Protein AF-A0A1E4IP81-F1 (afdb_monomer_lite)

Structure (mmCIF, N/CA/C/O backbone):
data_AF-A0A1E4IP81-F1
#
_entry.id   AF-A0A1E4IP81-F1
#
loop_
_atom_site.group_PDB
_atom_site.id
_atom_site.type_symbol
_atom_site.label_atom_id
_atom_site.label_alt_id
_atom_site.label_comp_id
_atom_site.label_asym_id
_atom_site.label_entity_id
_atom_site.label_seq_id
_atom_site.pdbx_PDB_ins_code
_atom_site.Cartn_x
_atom_site.Cartn_y
_atom_site.Cartn_z
_atom_site.occupancy
_atom_site.B_iso_or_equiv
_atom_site.auth_seq_id
_atom_site.auth_comp_id
_atom_site.auth_asym_id
_atom_site.auth_atom_id
_atom_site.pdbx_PDB_model_num
ATOM 1 N N . MET A 1 1 ? 7.854 -10.903 44.993 1.00 42.75 1 MET A N 1
ATOM 2 C CA . MET A 1 1 ? 8.424 -9.844 44.126 1.00 42.75 1 MET A CA 1
ATOM 3 C C . MET A 1 1 ? 8.330 -10.300 42.671 1.00 42.75 1 MET A C 1
ATOM 5 O O . MET A 1 1 ? 8.963 -11.290 42.322 1.00 42.75 1 MET A O 1
ATOM 9 N N . LYS A 1 2 ? 7.494 -9.665 41.837 1.00 48.97 2 LYS A N 1
ATOM 10 C CA . LYS A 1 2 ? 7.415 -9.983 40.399 1.00 48.97 2 LYS A CA 1
ATOM 11 C C . LYS A 1 2 ? 8.633 -9.364 39.705 1.00 48.97 2 LYS A C 1
ATOM 13 O O . LYS A 1 2 ? 8.746 -8.146 39.667 1.00 48.97 2 LYS A O 1
ATOM 18 N N . LYS A 1 3 ? 9.556 -10.190 39.202 1.00 52.72 3 LYS A N 1
ATOM 19 C CA . LYS A 1 3 ? 10.685 -9.728 38.379 1.00 52.72 3 LYS A CA 1
ATOM 20 C C . LYS A 1 3 ? 10.134 -9.198 37.052 1.00 52.72 3 LYS A C 1
ATOM 22 O O . LYS A 1 3 ? 9.653 -9.974 36.227 1.00 52.72 3 LYS A O 1
ATOM 27 N N . SER A 1 4 ? 10.168 -7.884 36.868 1.00 59.62 4 SER A N 1
ATOM 28 C CA . SER A 1 4 ? 9.878 -7.209 35.603 1.00 59.62 4 SER A CA 1
ATOM 29 C C . SER A 1 4 ? 10.909 -7.653 34.564 1.00 59.62 4 SER A C 1
ATOM 31 O O . SER A 1 4 ? 12.114 -7.524 34.778 1.00 59.62 4 SER A O 1
ATOM 33 N N . LYS A 1 5 ? 10.446 -8.221 33.445 1.00 61.91 5 LYS A N 1
ATOM 34 C CA . LYS A 1 5 ? 11.322 -8.516 32.306 1.00 61.91 5 LYS A CA 1
ATOM 35 C C . LYS A 1 5 ? 11.804 -7.179 31.722 1.00 61.91 5 LYS A C 1
ATOM 37 O O . LYS A 1 5 ? 10.968 -6.293 31.541 1.00 61.91 5 LYS A O 1
ATOM 42 N N . PRO A 1 6 ? 13.106 -7.011 31.440 1.00 62.25 6 PRO A N 1
ATOM 43 C CA . PRO A 1 6 ? 13.603 -5.791 30.819 1.00 62.25 6 PRO A CA 1
ATOM 44 C C . PRO A 1 6 ? 12.941 -5.602 29.444 1.00 62.25 6 PRO A C 1
ATOM 46 O O . PRO A 1 6 ? 12.659 -6.600 28.767 1.00 62.25 6 PRO A O 1
ATOM 49 N N . PRO A 1 7 ? 12.675 -4.353 29.017 1.00 61.28 7 PRO A N 1
ATOM 50 C CA . PRO A 1 7 ? 12.113 -4.091 27.701 1.00 61.28 7 PRO A CA 1
ATOM 51 C C . PRO A 1 7 ? 13.042 -4.684 26.641 1.00 61.28 7 PRO A C 1
ATOM 53 O O . PRO A 1 7 ? 14.254 -4.458 26.645 1.00 61.28 7 PRO A O 1
ATOM 56 N N . LYS A 1 8 ? 12.469 -5.502 25.755 1.00 57.12 8 LYS A N 1
ATOM 57 C CA . LYS A 1 8 ? 13.181 -6.107 24.630 1.00 57.12 8 LYS A CA 1
ATOM 58 C C . LYS A 1 8 ? 13.759 -4.949 23.811 1.00 57.12 8 LYS A C 1
ATOM 60 O O . LYS A 1 8 ? 12.983 -4.143 23.303 1.00 57.12 8 LYS A O 1
ATOM 65 N N . LYS A 1 9 ? 15.092 -4.824 23.729 1.00 54.19 9 LYS A N 1
ATOM 66 C CA . LYS A 1 9 ? 15.740 -3.823 22.865 1.00 54.19 9 LYS A CA 1
ATOM 67 C C . LYS A 1 9 ? 15.114 -3.952 21.477 1.00 54.19 9 LYS A C 1
ATOM 69 O O . LYS A 1 9 ? 15.189 -5.033 20.889 1.00 54.19 9 LYS A O 1
ATOM 74 N N . ALA A 1 10 ? 14.457 -2.896 20.999 1.00 59.72 10 ALA A N 1
ATOM 75 C CA . ALA A 1 10 ? 13.986 -2.842 19.625 1.00 59.72 10 ALA A CA 1
ATOM 76 C C . ALA A 1 10 ? 15.209 -3.108 18.741 1.00 59.72 10 ALA A C 1
ATOM 78 O O . ALA A 1 10 ? 16.220 -2.415 18.868 1.00 59.72 10 ALA A O 1
ATOM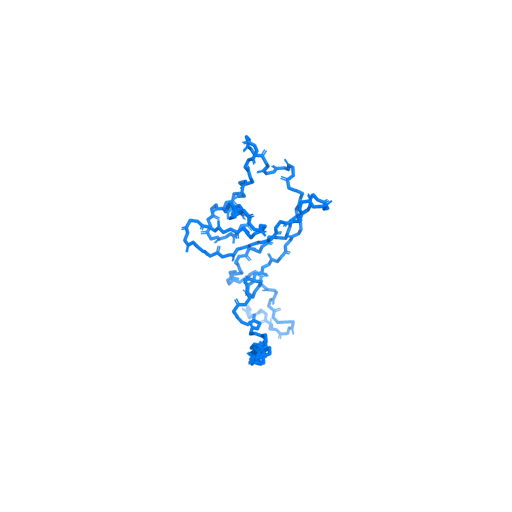 79 N N . GLY A 1 11 ? 15.165 -4.181 17.948 1.00 60.62 11 GLY A N 1
ATOM 80 C CA . GLY A 1 11 ? 16.237 -4.475 17.004 1.00 60.62 11 GLY A CA 1
ATOM 81 C C . GLY A 1 11 ? 16.488 -3.238 16.149 1.00 60.62 11 GLY A C 1
ATOM 82 O O . GLY A 1 11 ? 15.546 -2.513 15.826 1.00 60.62 11 GLY A O 1
ATOM 83 N N . THR A 1 12 ? 17.751 -2.970 15.829 1.00 62.66 12 THR A N 1
ATOM 84 C CA . THR A 1 12 ? 18.123 -1.897 14.906 1.00 62.66 12 THR A CA 1
ATOM 85 C C . THR A 1 12 ? 17.240 -1.979 13.661 1.00 62.66 12 THR A C 1
ATOM 87 O O . THR A 1 12 ? 17.118 -3.036 13.043 1.00 62.66 12 THR A O 1
ATOM 90 N N . TYR A 1 13 ? 16.558 -0.876 13.352 1.00 68.06 13 TYR A N 1
ATOM 91 C CA . TYR A 1 13 ? 15.598 -0.779 12.257 1.00 68.06 13 TYR A CA 1
ATOM 92 C C . TYR A 1 13 ? 16.279 -1.131 10.928 1.00 68.06 13 TYR A C 1
ATOM 94 O O . TYR A 1 13 ? 17.103 -0.373 10.419 1.00 68.06 13 TYR A O 1
ATOM 102 N N . ASP A 1 14 ? 15.968 -2.307 10.381 1.00 75.31 14 ASP A N 1
ATOM 103 C CA . ASP A 1 14 ? 16.543 -2.772 9.120 1.00 75.31 14 ASP A CA 1
ATOM 104 C C . ASP A 1 14 ? 15.728 -2.210 7.954 1.00 75.31 14 ASP A C 1
ATOM 106 O O . ASP A 1 14 ? 14.693 -2.756 7.565 1.00 75.31 14 ASP A O 1
ATOM 110 N N . ILE A 1 15 ? 16.203 -1.093 7.401 1.00 67.88 15 ILE A N 1
ATOM 111 C CA . ILE A 1 15 ? 15.543 -0.408 6.288 1.00 67.88 15 ILE A CA 1
ATOM 112 C C . ILE A 1 15 ? 15.420 -1.290 5.039 1.00 67.88 15 ILE A C 1
ATOM 114 O O . ILE A 1 15 ? 14.492 -1.102 4.263 1.00 67.88 15 ILE A O 1
ATOM 118 N N . LYS A 1 16 ? 16.289 -2.294 4.855 1.00 69.50 16 LYS A N 1
ATOM 119 C CA . LYS A 1 16 ? 16.212 -3.215 3.707 1.00 69.50 16 LYS A CA 1
ATOM 120 C C . LYS A 1 16 ? 15.089 -4.239 3.857 1.00 69.50 16 LYS A C 1
ATOM 122 O O . LYS A 1 16 ? 14.646 -4.803 2.863 1.00 69.50 16 LYS A O 1
ATOM 127 N N . LYS A 1 17 ? 14.631 -4.479 5.090 1.00 69.75 17 LYS A N 1
ATOM 128 C CA . LYS A 1 17 ? 13.467 -5.326 5.399 1.00 69.75 17 LYS A CA 1
ATOM 129 C C . LYS A 1 17 ? 12.163 -4.537 5.455 1.00 69.75 17 LYS A C 1
ATOM 131 O O . LYS A 1 17 ? 11.104 -5.133 5.636 1.00 69.75 17 LYS A O 1
ATOM 136 N N . GLN A 1 18 ? 12.224 -3.214 5.312 1.00 82.94 18 GLN A N 1
ATOM 137 C CA . GLN A 1 18 ? 11.027 -2.398 5.188 1.00 82.94 18 GLN A CA 1
ATOM 138 C C . GLN A 1 18 ? 10.387 -2.631 3.834 1.00 82.94 18 GLN A C 1
ATOM 140 O O . GLN A 1 18 ? 11.055 -2.632 2.803 1.00 82.94 18 GLN A O 1
ATOM 145 N N . TRP A 1 19 ? 9.068 -2.759 3.839 1.00 85.50 19 TRP A N 1
ATOM 146 C CA . TRP A 1 19 ? 8.301 -2.968 2.621 1.00 85.50 19 TRP A CA 1
ATOM 147 C C . TRP A 1 19 ? 8.464 -1.823 1.611 1.00 85.50 19 TRP A C 1
ATOM 149 O O . TRP A 1 19 ? 8.352 -2.058 0.415 1.00 85.50 19 TRP A O 1
ATOM 159 N N . HIS A 1 20 ? 8.791 -0.615 2.081 1.00 87.19 20 HIS A N 1
ATOM 160 C CA . HIS A 1 20 ? 9.085 0.565 1.266 1.00 87.19 20 HIS A CA 1
ATOM 161 C C . HIS A 1 20 ? 10.346 0.427 0.392 1.00 87.19 20 HIS A C 1
ATOM 163 O O . HIS A 1 20 ? 10.484 1.135 -0.607 1.00 87.19 20 HIS A O 1
ATOM 169 N N . TRP A 1 21 ? 11.301 -0.433 0.766 1.00 86.12 21 TRP A N 1
ATOM 170 C CA . TRP A 1 21 ? 12.593 -0.506 0.086 1.00 86.12 21 TRP A CA 1
ATOM 171 C C . TRP A 1 21 ? 12.449 -0.991 -1.360 1.00 86.12 21 TRP A C 1
ATOM 173 O O . TRP A 1 21 ? 11.795 -1.996 -1.634 1.00 86.12 21 TRP A O 1
ATOM 183 N N . GLY A 1 22 ? 13.090 -0.282 -2.295 1.00 85.94 22 GLY A N 1
ATOM 184 C CA . GLY A 1 22 ? 13.045 -0.625 -3.719 1.00 85.94 22 GLY A CA 1
ATOM 185 C C . GLY A 1 22 ? 11.667 -0.437 -4.363 1.00 85.94 22 GLY A C 1
ATOM 186 O O . GLY A 1 22 ? 11.388 -1.049 -5.397 1.00 85.94 22 GLY A O 1
ATOM 187 N N . ARG A 1 23 ? 10.793 0.383 -3.762 1.00 89.81 23 ARG A N 1
ATOM 188 C CA . ARG A 1 23 ? 9.459 0.679 -4.290 1.00 89.81 23 ARG A CA 1
ATOM 189 C C . ARG A 1 23 ? 9.281 2.163 -4.598 1.00 89.81 23 ARG A C 1
ATOM 191 O O . ARG A 1 23 ? 9.678 3.022 -3.818 1.00 89.81 23 ARG A O 1
ATOM 198 N N . ALA A 1 24 ? 8.630 2.452 -5.721 1.00 90.44 24 ALA A N 1
ATOM 199 C CA . ALA A 1 24 ? 8.083 3.768 -6.018 1.00 90.44 24 ALA A CA 1
ATOM 200 C C . ALA A 1 24 ? 6.825 3.976 -5.173 1.00 90.44 24 ALA A C 1
ATOM 202 O O . ALA A 1 24 ? 5.800 3.322 -5.393 1.00 90.44 24 ALA A O 1
ATOM 203 N N . MET A 1 25 ? 6.932 4.865 -4.191 1.00 92.62 25 MET A N 1
ATOM 204 C CA . MET A 1 25 ? 5.861 5.174 -3.253 1.00 92.62 25 MET A CA 1
ATOM 205 C C . MET A 1 25 ? 4.902 6.212 -3.831 1.00 92.62 25 MET A C 1
ATOM 207 O O . MET A 1 25 ? 5.325 7.188 -4.447 1.00 92.62 25 MET A O 1
ATOM 211 N N . ARG A 1 26 ? 3.609 6.015 -3.588 1.00 93.69 26 ARG A N 1
ATOM 212 C CA . ARG A 1 26 ? 2.562 7.003 -3.844 1.00 93.69 26 ARG A CA 1
ATOM 213 C C . ARG A 1 26 ? 1.535 6.979 -2.723 1.00 93.69 26 ARG A C 1
ATOM 215 O O . ARG A 1 26 ? 1.317 5.935 -2.107 1.00 93.69 26 ARG A O 1
ATOM 222 N N . GLU A 1 27 ? 0.891 8.110 -2.511 1.00 96.12 27 GLU A N 1
ATOM 223 C CA . GLU A 1 27 ? -0.239 8.228 -1.600 1.00 96.12 27 GLU A CA 1
ATOM 224 C C . GLU A 1 27 ? -1.548 8.176 -2.400 1.00 96.12 27 GLU A C 1
ATOM 226 O O . GLU A 1 27 ? -1.642 8.750 -3.486 1.00 96.12 27 GLU A O 1
ATOM 231 N N . LEU A 1 28 ? -2.538 7.439 -1.898 1.00 96.69 28 LEU A N 1
ATOM 232 C CA . LEU A 1 28 ? -3.841 7.222 -2.527 1.00 96.69 28 LEU A CA 1
ATOM 233 C C . LEU A 1 28 ? -4.951 7.373 -1.488 1.00 96.69 28 LEU 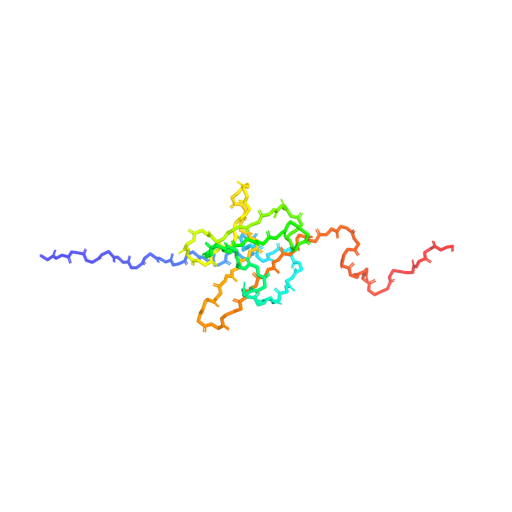A C 1
ATOM 235 O O . LEU A 1 28 ? -4.733 7.138 -0.301 1.00 96.69 28 LEU A O 1
ATOM 239 N N . ARG A 1 29 ? -6.161 7.713 -1.928 1.00 97.31 29 ARG A N 1
ATOM 240 C CA . ARG A 1 29 ? -7.333 7.756 -1.051 1.00 97.31 29 ARG A CA 1
ATOM 241 C C . ARG A 1 29 ? -7.934 6.356 -0.921 1.00 97.31 29 ARG A C 1
ATOM 243 O O . ARG A 1 29 ? -8.170 5.685 -1.917 1.00 97.31 29 ARG A O 1
ATOM 250 N N . ILE A 1 30 ? -8.225 5.929 0.306 1.00 96.50 30 ILE A N 1
ATOM 251 C CA . ILE A 1 30 ? -8.778 4.595 0.600 1.00 96.50 30 ILE A CA 1
ATOM 252 C C . ILE A 1 30 ? -10.149 4.393 -0.061 1.00 96.50 30 ILE A C 1
ATOM 254 O O . ILE A 1 30 ? -10.432 3.310 -0.570 1.00 96.50 30 ILE A O 1
ATOM 258 N N . ALA A 1 31 ? -10.990 5.432 -0.077 1.00 95.75 31 ALA A N 1
ATOM 259 C CA . ALA A 1 31 ? -12.355 5.368 -0.603 1.00 95.75 31 ALA A CA 1
ATOM 260 C C . ALA A 1 31 ? -12.430 4.917 -2.073 1.00 95.75 31 ALA A C 1
ATOM 262 O O . ALA A 1 31 ? -13.389 4.251 -2.449 1.00 95.75 31 ALA A O 1
ATOM 263 N N . ASP A 1 32 ? -11.400 5.208 -2.872 1.00 96.38 32 ASP A N 1
ATOM 264 C CA . ASP A 1 32 ? -11.355 4.853 -4.296 1.00 96.38 32 ASP A CA 1
ATOM 265 C C . ASP A 1 32 ? -11.156 3.339 -4.520 1.00 96.38 32 ASP A C 1
ATOM 267 O O . ASP A 1 32 ? -11.361 2.828 -5.620 1.00 96.38 32 ASP A O 1
ATOM 271 N N . PHE A 1 33 ? -10.766 2.611 -3.470 1.00 95.25 33 PHE A N 1
ATOM 272 C CA . PHE A 1 33 ? -10.411 1.188 -3.500 1.00 95.25 33 PHE A CA 1
ATOM 273 C C . PHE A 1 33 ? -11.221 0.357 -2.497 1.00 95.25 33 PHE A C 1
ATOM 275 O O . PHE A 1 33 ? -10.947 -0.829 -2.290 1.00 95.25 33 PHE A O 1
ATOM 282 N N . LEU A 1 34 ? -12.212 0.968 -1.846 1.00 93.25 34 LEU A N 1
ATOM 283 C CA . LEU A 1 34 ? -13.066 0.301 -0.876 1.00 93.25 34 LEU A CA 1
ATOM 284 C C . LEU A 1 34 ? -14.239 -0.365 -1.605 1.00 93.25 34 LEU A C 1
ATOM 286 O O . LEU A 1 34 ? -15.096 0.309 -2.173 1.00 93.25 34 LEU A O 1
ATOM 290 N N . LYS A 1 35 ? -14.307 -1.696 -1.569 1.00 88.56 35 LYS A N 1
ATOM 291 C CA . LYS A 1 35 ? -15.400 -2.474 -2.159 1.00 88.56 35 LYS A CA 1
ATOM 292 C C . LYS A 1 35 ? -16.036 -3.354 -1.096 1.00 88.56 35 LYS A C 1
ATOM 294 O O . LYS A 1 35 ? -15.353 -4.162 -0.478 1.00 88.56 35 LYS A O 1
ATOM 299 N N . GLU A 1 36 ? -17.341 -3.189 -0.876 1.00 88.12 36 GLU A N 1
ATOM 300 C CA . GLU A 1 36 ? -18.105 -3.988 0.102 1.00 88.12 36 GLU A CA 1
ATOM 301 C C . GLU A 1 36 ? -17.472 -3.964 1.513 1.00 88.12 36 GLU A C 1
ATOM 303 O O . GLU A 1 36 ? -17.426 -4.967 2.221 1.00 88.12 36 GLU A O 1
ATOM 308 N N . GLY A 1 37 ? -16.921 -2.810 1.910 1.00 85.62 37 GLY A N 1
ATOM 309 C CA . GLY A 1 37 ? -16.241 -2.639 3.199 1.00 85.62 37 GLY A CA 1
ATOM 310 C C . GLY A 1 37 ? -14.839 -3.254 3.278 1.00 85.62 37 GLY A C 1
ATOM 311 O O . GLY A 1 37 ? -14.231 -3.234 4.344 1.00 85.62 37 GLY A O 1
ATOM 312 N N . ARG A 1 38 ? -14.303 -3.783 2.172 1.00 89.44 38 ARG A N 1
ATOM 313 C CA . ARG A 1 38 ? -12.940 -4.318 2.086 1.00 89.44 38 ARG A CA 1
ATOM 314 C C . ARG A 1 38 ? -12.080 -3.447 1.187 1.00 89.44 38 ARG A C 1
ATOM 316 O O . ARG A 1 38 ? -12.460 -3.123 0.064 1.00 89.44 38 ARG A O 1
ATOM 323 N N . LEU A 1 39 ? -10.899 -3.097 1.678 1.00 94.31 39 LEU A N 1
ATOM 324 C CA . LEU A 1 39 ? -9.897 -2.406 0.883 1.00 94.31 39 LEU A CA 1
ATOM 325 C C . LEU A 1 39 ? -9.236 -3.402 -0.074 1.00 94.31 39 LEU A C 1
ATOM 327 O O . LEU A 1 39 ? -8.580 -4.347 0.369 1.00 94.31 39 LEU A O 1
ATOM 331 N N . LEU A 1 40 ? -9.423 -3.186 -1.377 1.00 95.00 40 LEU A N 1
ATOM 332 C CA . LEU A 1 40 ? -8.853 -4.005 -2.440 1.00 95.00 40 LEU A CA 1
ATOM 333 C C . LEU A 1 40 ? -8.081 -3.120 -3.414 1.00 95.00 40 LEU A C 1
ATOM 335 O O . LEU A 1 40 ? -8.655 -2.391 -4.220 1.00 95.00 40 LEU A O 1
ATOM 339 N N . LEU A 1 41 ? -6.762 -3.232 -3.363 1.00 94.88 41 LEU A N 1
ATOM 340 C CA . LEU A 1 41 ? -5.851 -2.508 -4.227 1.00 94.88 41 LEU A CA 1
ATOM 341 C C . LEU A 1 41 ? -5.455 -3.375 -5.439 1.00 94.88 41 LEU A C 1
ATOM 343 O O . LEU A 1 41 ? -4.891 -4.456 -5.247 1.00 94.88 41 LEU A O 1
ATOM 347 N N . PRO A 1 42 ? -5.692 -2.919 -6.681 1.00 93.81 42 PRO A N 1
ATOM 348 C CA . PRO A 1 42 ? -5.297 -3.638 -7.890 1.00 93.81 42 PRO A CA 1
ATOM 349 C C . PRO A 1 42 ? -3.774 -3.777 -8.061 1.00 93.81 42 PRO A C 1
ATOM 351 O O . PRO A 1 42 ? -2.985 -2.961 -7.572 1.00 93.81 42 PRO A O 1
ATOM 354 N N . GLY A 1 43 ? -3.345 -4.815 -8.786 1.00 92.12 43 GLY A N 1
ATOM 355 C CA . GLY A 1 43 ? -1.926 -5.156 -8.955 1.00 92.12 43 GLY A CA 1
ATOM 356 C C . GLY A 1 43 ? -1.113 -4.135 -9.755 1.00 92.12 43 GLY A C 1
ATOM 357 O O . GLY A 1 43 ? 0.106 -4.050 -9.602 1.00 92.12 43 GLY A O 1
ATOM 358 N N . GLU A 1 44 ? -1.777 -3.304 -10.551 1.00 90.44 44 GLU A N 1
ATOM 359 C CA . GLU A 1 44 ? -1.197 -2.210 -11.330 1.00 90.44 44 GLU A CA 1
ATOM 360 C C . GLU A 1 44 ? -0.521 -1.166 -10.426 1.00 90.44 44 GLU A C 1
ATOM 362 O O . GLU A 1 44 ? 0.482 -0.552 -10.806 1.00 90.44 44 GLU A O 1
ATOM 367 N N . TYR A 1 45 ? -1.025 -1.000 -9.200 1.00 92.00 45 TYR A N 1
ATOM 368 C CA . TYR A 1 45 ? -0.497 -0.045 -8.229 1.00 92.00 45 TYR A CA 1
ATOM 369 C C . TYR A 1 45 ? 0.678 -0.599 -7.416 1.00 92.00 45 TYR A C 1
ATOM 371 O O . TYR A 1 45 ? 1.529 0.177 -6.983 1.00 92.00 45 TYR A O 1
ATOM 379 N N . THR A 1 46 ? 0.760 -1.920 -7.237 1.00 90.56 46 THR A N 1
ATOM 380 C CA . THR A 1 46 ? 1.755 -2.592 -6.377 1.00 90.56 46 THR A CA 1
ATOM 381 C C . THR A 1 46 ? 2.917 -3.199 -7.172 1.00 90.56 46 THR A C 1
ATOM 383 O O . THR A 1 46 ? 4.026 -3.361 -6.654 1.00 90.56 46 THR A O 1
ATOM 386 N N . GLY A 1 47 ? 2.682 -3.557 -8.439 1.00 88.00 47 GLY A N 1
ATOM 387 C CA . GLY A 1 47 ? 3.638 -4.260 -9.295 1.00 88.00 47 GLY A CA 1
ATOM 388 C C . GLY A 1 47 ? 3.946 -5.704 -8.877 1.00 88.00 47 GLY A C 1
ATOM 389 O O . GLY A 1 47 ? 4.823 -6.306 -9.486 1.00 88.00 47 GLY A O 1
ATOM 390 N N . GLU A 1 48 ? 3.260 -6.244 -7.863 1.00 87.62 48 GLU A N 1
ATOM 391 C CA . GLU A 1 48 ? 3.449 -7.611 -7.330 1.00 87.62 48 GLU A CA 1
ATOM 392 C C . GLU A 1 48 ? 2.143 -8.431 -7.344 1.00 87.62 48 GLU A C 1
ATOM 394 O O . GLU A 1 48 ? 2.166 -9.634 -7.098 1.00 87.62 48 GLU A O 1
ATOM 399 N N . GLY A 1 49 ? 0.999 -7.789 -7.606 1.00 91.75 49 GLY A N 1
ATOM 400 C CA . GLY A 1 49 ? -0.329 -8.407 -7.580 1.00 91.75 49 GLY A CA 1
ATOM 401 C C . GLY A 1 49 ? -1.325 -7.645 -6.699 1.00 91.75 49 GLY A C 1
ATOM 402 O O . GLY A 1 49 ? -0.941 -6.690 -6.016 1.00 91.75 49 GLY A O 1
ATOM 403 N N . PRO A 1 50 ? -2.610 -8.029 -6.721 1.00 94.44 50 PRO A N 1
ATOM 404 C CA . PRO A 1 50 ? -3.626 -7.376 -5.907 1.00 94.44 50 PRO A CA 1
ATOM 405 C C . PRO A 1 50 ? -3.281 -7.493 -4.421 1.00 94.44 50 PRO A C 1
ATOM 407 O O . PRO A 1 50 ? -2.730 -8.510 -3.985 1.00 94.44 50 PRO A O 1
ATOM 410 N N . ALA A 1 51 ? -3.602 -6.454 -3.658 1.00 95.56 51 ALA A N 1
ATOM 411 C CA . ALA A 1 51 ? -3.350 -6.388 -2.229 1.00 95.56 51 ALA A CA 1
ATOM 412 C C . ALA A 1 51 ? -4.608 -6.012 -1.452 1.00 95.56 51 ALA A C 1
ATOM 414 O O . ALA A 1 51 ? -5.439 -5.236 -1.920 1.00 95.56 51 ALA A O 1
ATOM 415 N N . THR A 1 52 ? -4.721 -6.546 -0.245 1.00 95.88 52 THR A N 1
ATOM 416 C CA . THR A 1 52 ? -5.797 -6.238 0.697 1.00 95.88 52 THR A CA 1
ATOM 417 C C . THR A 1 52 ? -5.208 -5.840 2.036 1.00 95.88 52 THR A C 1
ATOM 419 O O . THR A 1 52 ? -4.085 -6.227 2.362 1.00 95.88 52 THR A O 1
ATOM 422 N N . ASP A 1 53 ? -5.964 -5.079 2.816 1.00 94.44 53 ASP A N 1
ATOM 423 C CA . ASP A 1 53 ? -5.623 -4.851 4.218 1.00 94.44 53 ASP A CA 1
ATOM 424 C C . ASP A 1 53 ? -5.701 -6.166 5.015 1.00 94.44 53 ASP A C 1
ATOM 426 O O . ASP A 1 53 ? -6.657 -6.930 4.869 1.00 94.44 53 ASP A O 1
ATOM 430 N N . ASP A 1 54 ? -4.690 -6.431 5.844 1.00 90.75 54 ASP A N 1
ATOM 431 C CA . ASP A 1 54 ? -4.642 -7.573 6.764 1.00 90.75 54 ASP A CA 1
ATOM 432 C C . ASP A 1 54 ? -5.398 -7.335 8.087 1.00 90.75 54 ASP A C 1
ATOM 434 O O . ASP A 1 54 ? -5.392 -8.189 8.973 1.00 90.75 54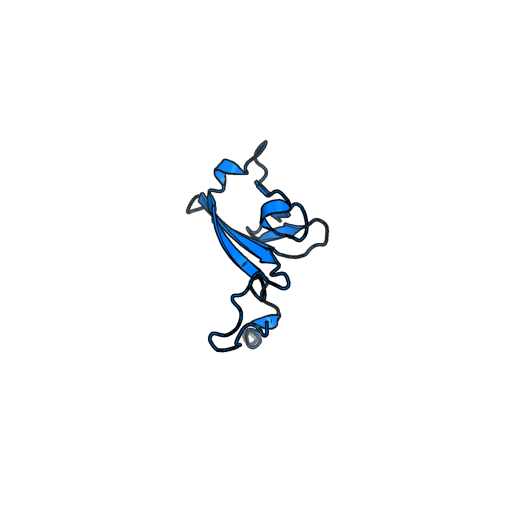 ASP A O 1
ATOM 438 N N . GLY A 1 55 ? -6.067 -6.185 8.211 1.00 88.19 55 GLY A N 1
ATOM 439 C CA . GLY A 1 55 ? -6.840 -5.774 9.383 1.00 88.19 55 GLY A CA 1
ATOM 440 C C . GLY A 1 55 ? -6.016 -5.004 10.414 1.00 88.19 55 GLY A C 1
ATOM 441 O O . GLY A 1 55 ? -6.566 -4.543 11.413 1.00 88.19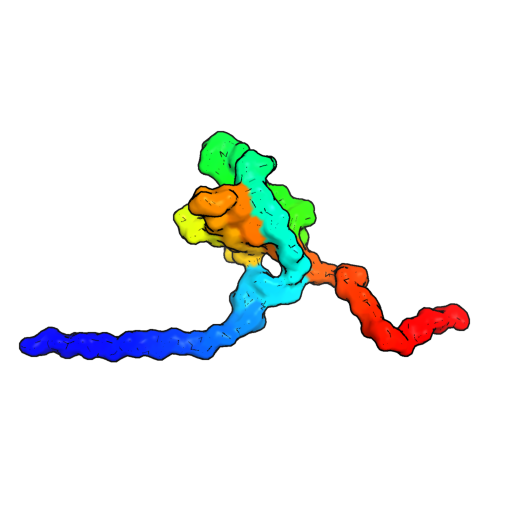 55 GLY A O 1
ATOM 442 N N . THR A 1 56 ? -4.711 -4.838 10.179 1.00 89.81 56 THR A N 1
ATOM 443 C CA . THR A 1 56 ? -3.827 -3.986 10.990 1.00 89.81 56 THR A CA 1
ATOM 444 C C . THR A 1 56 ? -3.458 -2.682 10.282 1.00 89.81 56 THR A C 1
ATOM 446 O O . THR A 1 56 ? -2.666 -1.897 10.803 1.00 89.81 56 THR A O 1
ATOM 449 N N . GLY A 1 57 ? -4.022 -2.448 9.094 1.00 90.31 57 GLY A N 1
ATOM 450 C CA . GLY A 1 57 ? -3.658 -1.353 8.207 1.00 90.31 57 GLY A CA 1
ATOM 451 C C . GLY A 1 57 ? -2.491 -1.698 7.281 1.00 90.31 57 GLY A C 1
ATOM 452 O O . GLY A 1 57 ? -2.038 -0.826 6.548 1.00 90.31 57 GLY A O 1
ATOM 453 N N . ALA A 1 58 ? -1.970 -2.929 7.270 1.00 94.50 58 ALA A N 1
ATOM 454 C CA . ALA A 1 58 ? -0.921 -3.326 6.334 1.00 94.50 58 ALA A CA 1
ATOM 455 C C . ALA A 1 58 ? -1.529 -3.919 5.056 1.00 94.50 58 ALA A C 1
ATOM 457 O O . ALA A 1 58 ? -2.245 -4.916 5.090 1.00 94.50 58 ALA A O 1
ATOM 458 N N . LEU A 1 59 ? -1.184 -3.344 3.900 1.00 95.25 59 LEU A N 1
ATOM 459 C CA . LEU A 1 59 ? -1.627 -3.861 2.604 1.00 95.25 59 LEU A CA 1
ATOM 460 C C . LEU A 1 59 ? -0.704 -4.988 2.161 1.00 95.25 59 LEU A C 1
ATOM 462 O O . LEU A 1 59 ? 0.489 -4.759 1.932 1.00 95.25 59 LEU A O 1
ATOM 466 N N . ARG A 1 60 ? -1.251 -6.195 2.014 1.00 95.56 60 ARG A N 1
ATOM 467 C CA . ARG A 1 60 ? -0.506 -7.399 1.639 1.00 95.56 60 ARG A CA 1
ATOM 468 C C . ARG A 1 60 ? -1.061 -8.034 0.379 1.00 95.56 60 ARG A C 1
ATOM 470 O O . ARG A 1 60 ? -2.272 -8.125 0.205 1.00 95.56 60 ARG A O 1
ATOM 477 N N . THR A 1 61 ? -0.166 -8.496 -0.487 1.00 94.62 61 THR A N 1
ATOM 478 C CA . THR A 1 61 ? -0.549 -9.330 -1.630 1.00 94.62 61 THR A CA 1
ATOM 479 C C . THR A 1 61 ? -0.916 -10.743 -1.184 1.00 94.62 61 THR A C 1
ATOM 481 O O . THR A 1 61 ? -0.601 -11.153 -0.066 1.00 94.62 61 THR A O 1
ATOM 484 N N . VAL A 1 62 ? -1.506 -11.535 -2.086 1.00 89.50 62 VAL A N 1
ATOM 485 C CA . VAL A 1 62 ? -1.760 -12.976 -1.866 1.00 89.50 62 VAL A CA 1
ATOM 486 C C . VAL A 1 62 ? -0.481 -13.731 -1.466 1.00 89.50 62 VAL A C 1
ATOM 488 O O . VAL A 1 62 ? -0.532 -14.657 -0.666 1.00 89.50 62 VAL A O 1
ATOM 491 N N . GLY A 1 63 ? 0.684 -13.297 -1.960 1.00 87.31 63 GLY A N 1
ATOM 492 C CA . GLY A 1 63 ? 1.992 -13.848 -1.584 1.00 87.31 63 GLY A CA 1
ATOM 493 C C . GLY A 1 63 ? 2.510 -13.414 -0.205 1.00 87.31 63 GLY A C 1
ATOM 494 O O . GLY A 1 63 ? 3.661 -13.687 0.120 1.00 87.31 63 GLY A O 1
ATOM 495 N N . GLY A 1 64 ? 1.716 -12.689 0.591 1.00 90.25 64 GLY A N 1
ATOM 496 C CA . GLY A 1 64 ? 2.077 -12.217 1.934 1.00 90.25 64 GLY A CA 1
ATOM 497 C C . GLY A 1 64 ? 3.029 -11.016 1.965 1.00 90.25 64 GLY A C 1
ATOM 498 O O . GLY A 1 64 ? 3.387 -10.538 3.048 1.00 90.25 64 GLY A O 1
ATOM 499 N N . ILE A 1 65 ? 3.426 -10.499 0.798 1.00 90.75 65 ILE A N 1
ATOM 500 C CA . ILE A 1 65 ? 4.327 -9.352 0.676 1.00 90.75 65 ILE A CA 1
ATOM 501 C C . ILE A 1 65 ? 3.558 -8.094 1.057 1.00 90.75 65 ILE A C 1
ATOM 503 O O . ILE A 1 65 ? 2.541 -7.776 0.442 1.00 90.75 65 ILE A O 1
ATOM 507 N N . GLN A 1 66 ? 4.065 -7.358 2.042 1.00 93.62 66 GLN A N 1
ATOM 508 C CA . GLN A 1 66 ? 3.546 -6.031 2.333 1.00 93.62 66 GLN A CA 1
ATOM 509 C C . GLN A 1 66 ? 3.969 -5.066 1.220 1.00 93.62 66 GLN A C 1
ATOM 511 O O . GLN A 1 66 ? 5.136 -5.014 0.831 1.00 93.62 66 GLN A O 1
ATOM 516 N N . VAL A 1 67 ? 3.004 -4.324 0.691 1.00 94.56 67 VAL A N 1
ATOM 517 C CA . VAL A 1 67 ? 3.175 -3.381 -0.425 1.00 94.56 67 VAL A CA 1
ATOM 518 C C . VAL A 1 67 ? 2.613 -2.002 -0.104 1.00 94.56 67 VAL A C 1
ATOM 520 O O . VAL A 1 67 ? 2.714 -1.098 -0.928 1.00 94.56 67 VAL A O 1
ATOM 523 N N . GLY A 1 68 ? 2.022 -1.828 1.074 1.00 94.75 68 GLY A N 1
ATOM 524 C CA . GLY A 1 68 ? 1.409 -0.576 1.472 1.00 94.75 68 GLY A CA 1
ATOM 525 C C . GLY A 1 68 ? 1.021 -0.531 2.943 1.00 94.75 68 GLY A C 1
ATOM 526 O O . GLY A 1 68 ? 1.141 -1.522 3.676 1.00 94.75 68 GLY A O 1
ATOM 527 N N . ALA A 1 69 ? 0.523 0.630 3.347 1.00 95.88 69 ALA A N 1
ATOM 528 C CA . ALA A 1 69 ? -0.084 0.864 4.645 1.00 95.88 69 ALA A CA 1
ATOM 529 C C . ALA A 1 69 ? -1.270 1.828 4.505 1.00 95.88 69 ALA A C 1
ATOM 531 O O . ALA A 1 69 ? -1.141 2.882 3.885 1.00 95.88 69 ALA A O 1
ATOM 532 N N . ALA A 1 70 ? -2.409 1.466 5.080 1.00 95.94 70 ALA A N 1
ATOM 533 C CA . ALA A 1 70 ? -3.621 2.263 5.142 1.00 95.94 70 ALA A CA 1
ATOM 534 C C . ALA A 1 70 ? -3.702 3.011 6.477 1.00 95.94 70 ALA A C 1
ATOM 536 O O . ALA A 1 70 ? -3.476 2.441 7.543 1.00 95.94 70 ALA A O 1
ATOM 537 N N . ASN A 1 71 ? -4.054 4.291 6.409 1.00 95.69 71 ASN A N 1
ATOM 538 C CA . ASN A 1 71 ? -4.401 5.121 7.548 1.00 95.69 71 ASN A CA 1
ATOM 539 C C . ASN A 1 71 ? -5.884 5.505 7.440 1.00 95.69 71 ASN A C 1
ATOM 541 O O . ASN A 1 71 ? -6.267 6.427 6.719 1.00 95.69 71 ASN A O 1
ATOM 545 N N . TYR A 1 72 ? -6.726 4.775 8.168 1.00 93.31 72 TYR A N 1
ATOM 546 C CA . TYR A 1 72 ? -8.171 5.000 8.172 1.00 93.31 72 TYR A CA 1
ATOM 547 C C . TYR A 1 72 ? -8.587 6.284 8.897 1.00 93.31 72 TYR A C 1
ATOM 549 O O . TYR A 1 72 ? -9.665 6.798 8.613 1.00 93.31 72 TYR A O 1
ATOM 557 N N . GLU A 1 73 ? -7.746 6.832 9.779 1.00 94.31 73 GLU A N 1
ATOM 558 C CA . GLU A 1 73 ? -8.023 8.108 10.451 1.00 94.31 73 GLU A CA 1
ATOM 559 C C . GLU A 1 73 ? -7.970 9.272 9.456 1.00 94.31 73 GLU A C 1
ATOM 561 O O . GLU A 1 73 ? -8.793 10.182 9.511 1.00 94.31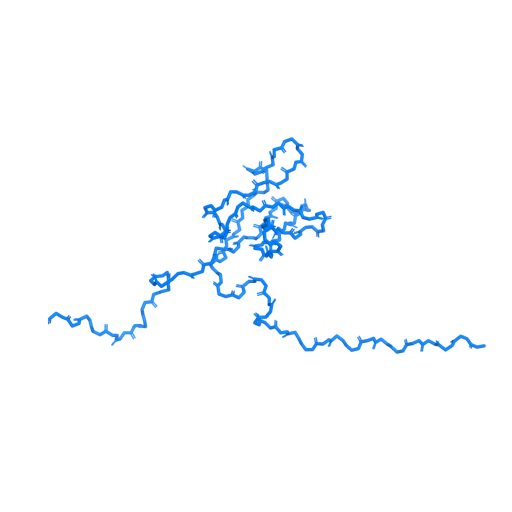 73 GLU A O 1
ATOM 566 N N . THR A 1 74 ? -7.024 9.226 8.514 1.00 95.81 74 THR A N 1
ATOM 567 C CA . THR A 1 74 ? -6.874 10.250 7.468 1.00 95.81 74 THR A CA 1
ATOM 568 C C . THR A 1 74 ? -7.613 9.903 6.176 1.00 95.81 74 THR A C 1
ATOM 570 O O . THR A 1 74 ? -7.788 10.766 5.317 1.00 95.81 74 THR A O 1
ATOM 573 N N . GLY A 1 75 ? -8.040 8.647 6.011 1.00 95.38 75 GLY A N 1
ATOM 574 C CA . GLY A 1 75 ? -8.633 8.138 4.773 1.00 95.38 75 GLY A CA 1
ATOM 575 C C . GLY A 1 75 ? -7.623 7.956 3.633 1.00 95.38 75 GLY A C 1
ATOM 576 O O . GLY A 1 75 ? -8.028 7.816 2.474 1.00 95.38 75 GLY A O 1
ATOM 577 N N . MET A 1 76 ? -6.324 7.953 3.947 1.00 97.38 76 MET A N 1
ATOM 578 C CA . MET A 1 76 ? -5.223 7.864 2.984 1.00 97.38 76 MET A CA 1
ATOM 579 C C . MET A 1 76 ? -4.448 6.559 3.153 1.00 97.38 76 MET A C 1
ATOM 581 O O . MET A 1 76 ? -4.402 5.976 4.232 1.00 97.38 76 MET A O 1
ATOM 585 N N . MET A 1 77 ? -3.797 6.100 2.094 1.00 96.25 77 MET A N 1
ATOM 586 C CA . MET A 1 77 ? -2.902 4.953 2.133 1.00 96.25 77 MET A CA 1
ATOM 587 C C . MET A 1 77 ? -1.636 5.211 1.328 1.00 96.25 77 MET A C 1
ATOM 589 O O . MET A 1 77 ? -1.669 5.786 0.241 1.00 96.25 77 MET A O 1
ATOM 593 N N . TRP A 1 78 ? -0.522 4.713 1.846 1.00 96.25 78 TRP A N 1
ATOM 594 C CA . TRP A 1 78 ? 0.733 4.631 1.122 1.00 96.25 78 TRP A CA 1
ATOM 595 C C . TRP A 1 78 ? 0.820 3.302 0.391 1.00 96.25 78 TRP A C 1
ATOM 597 O O . TRP A 1 78 ? 0.603 2.241 0.975 1.00 96.25 78 TRP A O 1
ATOM 607 N N . VAL A 1 79 ? 1.189 3.355 -0.883 1.00 95.12 79 VAL A N 1
ATOM 608 C CA . VAL A 1 79 ? 1.346 2.184 -1.743 1.00 95.12 79 VAL A CA 1
ATOM 609 C C . VAL A 1 79 ? 2.687 2.249 -2.452 1.00 95.12 79 VAL A C 1
ATOM 611 O O . VAL A 1 79 ? 3.033 3.256 -3.066 1.00 95.12 79 VAL A O 1
ATOM 614 N N . GLY A 1 80 ? 3.431 1.150 -2.394 1.00 94.12 80 GLY A N 1
ATOM 615 C CA . GLY A 1 80 ? 4.702 0.974 -3.074 1.00 94.12 80 GLY A CA 1
ATOM 616 C C . GLY A 1 80 ? 4.585 0.053 -4.285 1.00 94.12 80 GLY A C 1
ATOM 617 O O . GLY A 1 80 ? 4.338 -1.150 -4.143 1.00 94.12 80 GLY A O 1
ATOM 618 N N . ARG A 1 81 ? 4.879 0.583 -5.478 1.00 91.62 81 ARG A N 1
ATOM 619 C CA . ARG A 1 81 ? 5.096 -0.235 -6.679 1.00 91.62 81 ARG A CA 1
ATOM 620 C C . ARG A 1 81 ? 6.538 -0.724 -6.724 1.00 91.62 81 ARG A C 1
ATOM 622 O O . ARG A 1 81 ? 7.442 0.097 -6.623 1.00 91.62 81 ARG A O 1
ATOM 629 N N . LYS A 1 82 ? 6.773 -2.019 -6.939 1.00 87.44 82 LYS A N 1
ATOM 630 C CA . LYS A 1 82 ? 8.134 -2.542 -7.164 1.00 87.44 82 LYS A CA 1
ATOM 631 C C . LYS A 1 82 ? 8.815 -1.803 -8.323 1.00 87.44 82 LYS A C 1
ATOM 633 O O . LYS A 1 82 ? 8.233 -1.718 -9.407 1.00 87.44 82 LYS A O 1
ATOM 638 N N . LEU A 1 83 ? 10.016 -1.277 -8.086 1.00 86.50 83 LEU A N 1
ATOM 639 C CA . LEU A 1 83 ? 10.831 -0.664 -9.133 1.00 86.50 83 LEU A CA 1
ATOM 640 C C . LEU A 1 83 ? 11.340 -1.739 -10.103 1.00 86.50 83 LEU A C 1
ATOM 642 O O . LEU A 1 83 ? 11.772 -2.816 -9.688 1.00 86.50 83 LEU A O 1
ATOM 646 N N . ARG A 1 84 ? 11.282 -1.436 -11.394 1.00 83.69 84 ARG A N 1
ATOM 647 C CA . ARG A 1 84 ? 11.816 -2.221 -12.508 1.00 83.69 84 ARG A CA 1
ATOM 648 C C . ARG A 1 84 ? 13.047 -1.530 -13.079 1.00 83.69 84 ARG A C 1
ATOM 650 O O . ARG A 1 84 ? 13.278 -0.342 -12.851 1.00 83.69 84 ARG A O 1
ATOM 657 N N . GLU A 1 85 ? 13.829 -2.281 -13.840 1.00 78.94 85 GLU A N 1
ATOM 658 C CA . GLU A 1 85 ? 14.906 -1.708 -14.638 1.00 78.94 85 GLU A CA 1
ATOM 659 C C . GLU A 1 85 ? 14.326 -0.648 -15.591 1.00 78.94 85 GLU A C 1
ATOM 661 O O . GLU A 1 85 ? 13.342 -0.904 -16.284 1.00 78.94 85 GLU A O 1
ATOM 666 N N . GLY A 1 86 ? 14.873 0.569 -15.537 1.00 79.06 86 GLY A N 1
ATOM 667 C CA . GLY A 1 86 ? 14.356 1.738 -16.257 1.00 79.06 86 GLY A CA 1
ATOM 668 C C . GLY A 1 86 ? 13.363 2.627 -15.490 1.00 79.06 86 GLY A C 1
ATOM 669 O O . GLY A 1 86 ? 13.102 3.734 -15.949 1.00 79.06 86 GLY A O 1
ATOM 670 N N . ASP A 1 87 ? 12.847 2.219 -14.320 1.00 80.44 87 ASP A N 1
ATOM 671 C CA . ASP A 1 87 ? 11.958 3.085 -13.513 1.00 80.44 87 ASP A CA 1
ATOM 672 C C . ASP A 1 87 ? 12.723 4.211 -12.797 1.00 80.44 87 ASP A C 1
ATOM 674 O O . ASP A 1 87 ? 12.156 5.257 -12.480 1.00 80.44 87 ASP A O 1
ATOM 678 N N . LEU A 1 88 ? 14.002 3.983 -12.493 1.00 80.19 88 LEU A N 1
ATOM 679 C CA . LEU A 1 88 ? 14.867 4.998 -11.908 1.00 80.19 88 LEU A CA 1
ATOM 680 C C . LEU A 1 88 ? 15.582 5.760 -13.026 1.00 80.19 88 LEU A C 1
ATOM 682 O O . LEU A 1 88 ? 16.092 5.123 -13.951 1.00 80.19 88 LEU A O 1
ATOM 686 N N . PRO A 1 89 ? 15.674 7.099 -12.937 1.00 74.38 89 PRO A N 1
ATOM 687 C CA . PRO A 1 89 ? 16.446 7.869 -13.896 1.00 74.38 89 PRO A CA 1
ATOM 688 C C . PRO A 1 89 ? 17.883 7.351 -13.925 1.00 74.38 89 PRO A C 1
ATOM 690 O O . PRO A 1 89 ? 18.518 7.152 -12.883 1.00 74.38 89 PRO A O 1
ATOM 693 N N . SER A 1 90 ? 18.399 7.133 -15.134 1.00 69.62 90 SER A N 1
ATOM 694 C CA . SER A 1 90 ? 19.815 6.857 -15.336 1.00 69.62 90 SER A CA 1
ATOM 695 C C . SER A 1 90 ? 20.634 7.985 -14.717 1.00 69.62 90 SER A C 1
ATOM 697 O O . SER A 1 90 ? 20.264 9.158 -14.814 1.00 69.62 90 SER A O 1
ATOM 699 N N . LYS A 1 91 ? 21.744 7.623 -14.068 1.00 62.31 91 LYS A N 1
ATOM 700 C CA . LYS A 1 91 ? 22.656 8.575 -13.431 1.00 62.31 91 LYS A CA 1
ATOM 701 C C . LYS A 1 91 ? 22.933 9.743 -14.395 1.00 62.31 91 LYS A C 1
ATOM 703 O O . LYS A 1 91 ? 23.330 9.478 -15.533 1.00 62.31 91 LYS A O 1
ATOM 708 N N . PRO A 1 92 ? 22.746 11.009 -13.979 1.00 53.06 92 PRO A N 1
ATOM 709 C CA . PRO A 1 92 ? 23.071 12.138 -14.839 1.00 53.06 92 PRO A CA 1
ATOM 710 C C . PRO A 1 92 ? 24.575 12.085 -15.143 1.00 53.06 92 PRO A C 1
ATOM 712 O O . PRO A 1 92 ? 25.393 12.188 -14.230 1.00 53.06 92 PRO A O 1
ATOM 715 N N . GLY A 1 93 ? 24.930 11.825 -16.406 1.00 58.12 93 GLY A N 1
ATOM 716 C CA . GLY A 1 93 ? 26.321 11.749 -16.876 1.00 58.12 93 GLY A CA 1
ATOM 717 C C . GLY A 1 93 ? 26.705 10.522 -17.715 1.00 58.12 93 GLY A C 1
ATOM 718 O O . GLY A 1 93 ? 27.829 10.469 -18.201 1.00 58.12 93 GLY A O 1
ATOM 719 N N . GLY A 1 94 ? 25.817 9.546 -17.923 1.00 51.84 94 GLY A N 1
ATOM 720 C CA . GLY A 1 94 ? 26.048 8.495 -18.919 1.00 51.84 94 GLY A CA 1
ATOM 721 C C . GLY A 1 94 ? 25.654 8.995 -20.303 1.00 51.84 94 GLY A C 1
ATOM 722 O O . GLY A 1 94 ? 24.471 8.986 -20.626 1.00 51.84 94 GLY A O 1
ATOM 723 N N . ALA A 1 95 ? 26.616 9.473 -21.093 1.00 48.28 95 ALA A N 1
ATOM 724 C CA . ALA A 1 95 ? 26.396 9.767 -22.503 1.00 48.28 95 ALA A CA 1
ATOM 725 C C . ALA A 1 95 ? 25.717 8.563 -23.174 1.00 48.28 95 ALA A C 1
ATOM 727 O O . ALA A 1 95 ? 26.211 7.438 -23.083 1.00 48.28 95 ALA A O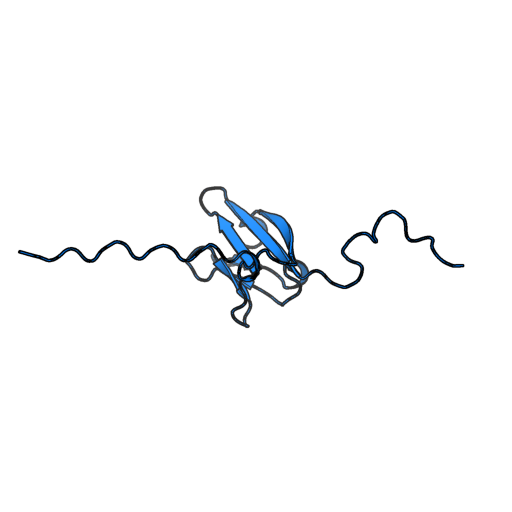 1
ATOM 728 N N . ALA A 1 96 ? 24.577 8.804 -23.820 1.00 53.16 96 ALA A N 1
ATOM 729 C CA . ALA A 1 96 ? 24.000 7.853 -24.752 1.00 53.16 96 ALA A CA 1
ATOM 730 C C . ALA A 1 96 ? 25.028 7.650 -25.870 1.00 53.16 96 ALA A C 1
ATOM 732 O O . ALA A 1 96 ? 25.262 8.559 -26.666 1.00 53.16 96 ALA A O 1
ATOM 733 N N . ALA A 1 97 ? 25.696 6.499 -25.870 1.00 52.16 97 ALA A N 1
ATOM 734 C CA . ALA A 1 97 ? 26.527 6.080 -26.982 1.00 52.16 97 ALA A CA 1
ATOM 735 C C . ALA A 1 97 ? 25.592 5.779 -28.163 1.00 52.16 97 ALA A C 1
ATOM 737 O O . ALA A 1 97 ? 24.926 4.745 -28.172 1.00 52.16 97 ALA A O 1
ATOM 738 N N . ASN A 1 98 ? 25.508 6.726 -29.096 1.00 47.50 98 ASN A N 1
ATOM 739 C CA . ASN A 1 98 ? 25.165 6.468 -30.492 1.00 47.50 98 ASN A CA 1
ATOM 740 C C . ASN A 1 98 ? 26.447 6.589 -31.311 1.00 47.50 98 ASN A C 1
ATOM 742 O O . ASN A 1 98 ? 27.237 7.511 -30.995 1.00 47.50 98 ASN A O 1
#

pLDDT: mean 82.67, std 15.5, range [42.75, 97.38]

Radius of gyration: 18.49 Å; chains: 1; bounding box: 45×26×75 Å

Foldseek 3Di:
DDDDDPPDPDPDDDPCPDLQPQFDKDKDFQVVQQDPNWRWAACVQAVPGIWTDPVPQFTAHPVRRTFKGDDVVVRMIMGTHHDDVVNDDDDPPPPPDD

Sequence (98 aa):
MKKSKPPKKAGTYDIKKQWHWGRAMRELRIADFLKEGRLLLPGEYTGEGPATDDGTGALRTVGGIQVGAANYETGMMWVGRKLREGDLPSKPGGAAAN

Secondary structure (DSSP, 8-state):
---PPPP-PPPP--GGGSTTTTEEEEEEEGGGGEETTEEEE-HHHHSSS-EEE-SSSEEEETTS-EEEEEETTTTEEEEEEEP-TTTSPPPTT-----